Protein AF-A0A2P6AUH6-F1 (afdb_monomer_lite)

Sequence (121 aa):
MDVKRWVAYTDALAHTPEMRWLREQPDVTLSMRCDSMRAIAAAVAAGVGQGVLPCFMADAHPGLRRRPGRQPQLSRDIWLLVHRGARRQPRVKAVTDWLGECFSADAARFRGEPGADGRAT

InterPro domains:
  IPR005119 LysR, substrate-binding [PF03466] (20-101)
  IPR050176 LysR-type transcriptional regulator [PTHR30579] (14-105)

Structure (mmCIF, N/CA/C/O backbone):
data_AF-A0A2P6AUH6-F1
#
_entry.id   AF-A0A2P6AUH6-F1
#
loop_
_atom_site.group_PDB
_atom_site.id
_atom_site.type_symbol
_atom_site.label_atom_id
_atom_site.label_alt_id
_atom_site.label_comp_id
_atom_site.label_asym_id
_atom_site.label_entity_id
_atom_site.label_seq_id
_atom_site.pdbx_PDB_ins_code
_atom_site.Cartn_x
_atom_site.Cartn_y
_atom_site.Cartn_z
_atom_site.occupancy
_atom_site.B_iso_or_equiv
_atom_site.auth_seq_id
_atom_site.auth_comp_id
_atom_site.auth_asym_id
_atom_site.auth_atom_id
_atom_site.pdbx_PDB_model_num
ATOM 1 N N . M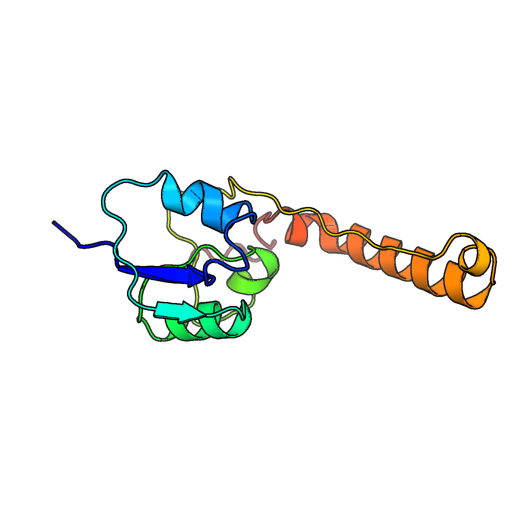ET A 1 1 ? -14.928 2.274 25.732 1.00 39.25 1 MET A N 1
ATOM 2 C CA . MET A 1 1 ? -13.654 2.281 24.984 1.00 39.25 1 MET A CA 1
ATOM 3 C C . MET A 1 1 ? -13.901 1.534 23.687 1.00 39.25 1 MET A C 1
ATOM 5 O O . MET A 1 1 ? -14.343 0.396 23.751 1.00 39.25 1 MET A O 1
ATOM 9 N N . ASP A 1 2 ? -13.750 2.192 22.541 1.00 55.34 2 ASP A N 1
ATOM 10 C CA . ASP A 1 2 ? -14.017 1.590 21.230 1.00 55.34 2 ASP A CA 1
ATOM 11 C C . ASP A 1 2 ? -12.842 0.674 20.850 1.00 55.34 2 ASP A C 1
ATOM 13 O O . ASP A 1 2 ? -11.723 1.151 20.638 1.00 55.34 2 ASP A O 1
ATOM 17 N N . VAL A 1 3 ? -13.054 -0.646 20.868 1.00 57.84 3 VAL A N 1
ATOM 18 C CA . VAL A 1 3 ? -12.021 -1.631 20.512 1.00 57.84 3 VAL A CA 1
ATOM 19 C C . VAL A 1 3 ? -11.693 -1.452 19.034 1.00 57.84 3 VAL A C 1
ATOM 21 O O . VAL A 1 3 ? -12.506 -1.761 18.162 1.00 57.84 3 VAL A O 1
ATOM 24 N N . LYS A 1 4 ? -10.483 -0.974 18.734 1.00 74.50 4 LYS A N 1
ATOM 25 C CA . LYS A 1 4 ? -10.013 -0.812 17.355 1.00 74.50 4 LYS A CA 1
ATOM 26 C C . LYS A 1 4 ? -9.684 -2.187 16.783 1.00 74.50 4 LYS A C 1
ATOM 28 O O . LYS A 1 4 ? -8.578 -2.695 16.958 1.00 74.50 4 LYS A O 1
ATOM 33 N N . ARG A 1 5 ? -10.662 -2.801 16.117 1.00 91.69 5 ARG A N 1
ATOM 34 C CA . ARG A 1 5 ? -10.451 -4.036 15.358 1.00 91.69 5 ARG A CA 1
ATOM 35 C C . ARG A 1 5 ? -9.709 -3.735 14.061 1.00 91.69 5 ARG A C 1
ATOM 37 O O . ARG A 1 5 ? -10.092 -2.824 13.324 1.00 91.69 5 ARG A O 1
ATOM 44 N N . TRP A 1 6 ? -8.675 -4.518 13.786 1.00 95.00 6 TRP A N 1
ATOM 45 C CA . TRP A 1 6 ? -7.797 -4.360 12.636 1.00 95.00 6 TRP A CA 1
ATOM 46 C C . TRP A 1 6 ? -7.863 -5.560 11.702 1.00 95.00 6 TRP A C 1
ATOM 48 O O . TRP A 1 6 ? -7.816 -6.713 12.132 1.00 95.00 6 TRP A O 1
ATOM 58 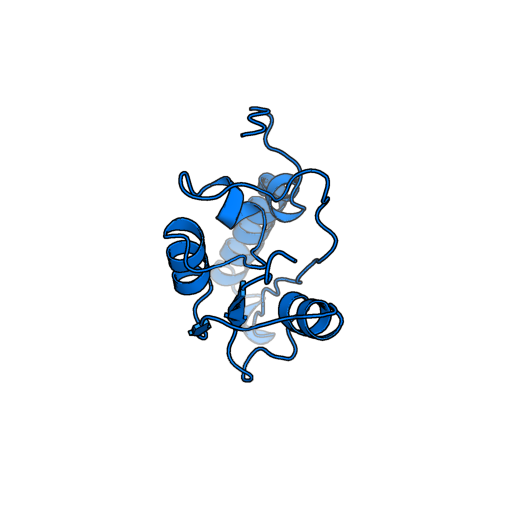N N . VAL A 1 7 ? -7.890 -5.264 10.410 1.00 96.44 7 VAL A N 1
ATOM 59 C CA . VAL A 1 7 ? -7.617 -6.214 9.339 1.00 96.44 7 VAL A CA 1
ATOM 60 C C . VAL A 1 7 ? -6.191 -5.967 8.866 1.00 96.44 7 VAL A C 1
ATOM 62 O O . VAL A 1 7 ? -5.849 -4.853 8.466 1.00 96.44 7 VAL A O 1
ATOM 65 N N . ALA A 1 8 ? -5.348 -6.991 8.938 1.00 96.25 8 ALA A N 1
ATOM 66 C CA . ALA A 1 8 ? -3.912 -6.841 8.735 1.00 96.25 8 ALA A CA 1
ATOM 67 C C . ALA A 1 8 ? -3.323 -8.001 7.936 1.00 96.25 8 ALA A C 1
ATOM 69 O O . ALA A 1 8 ? -3.990 -9.005 7.677 1.00 96.25 8 ALA A O 1
ATOM 70 N N . TYR A 1 9 ? -2.050 -7.883 7.564 1.00 96.88 9 TYR A N 1
ATOM 71 C CA . TYR A 1 9 ? -1.381 -8.990 6.909 1.00 96.88 9 TYR A CA 1
ATOM 72 C C . TYR A 1 9 ? -1.078 -10.157 7.867 1.00 96.88 9 TYR A C 1
ATOM 74 O O . TYR A 1 9 ? -1.021 -10.005 9.095 1.00 96.88 9 TYR A O 1
ATOM 82 N N . THR A 1 10 ? -0.848 -11.348 7.316 1.00 95.94 10 THR A N 1
ATOM 83 C CA . THR A 1 10 ? -0.234 -12.472 8.047 1.00 95.94 10 THR A CA 1
ATOM 84 C C . THR A 1 10 ? 1.230 -12.169 8.401 1.00 95.94 10 THR A C 1
ATOM 86 O O . THR A 1 10 ? 1.817 -11.194 7.925 1.00 95.94 10 THR A O 1
ATOM 89 N N . ASP A 1 11 ? 1.845 -12.997 9.252 1.00 93.94 11 ASP A N 1
ATOM 90 C CA . ASP A 1 11 ? 3.226 -12.776 9.713 1.00 93.94 11 ASP A CA 1
ATOM 91 C C . ASP A 1 11 ? 4.270 -12.879 8.587 1.00 93.94 11 ASP A C 1
ATOM 93 O O . ASP A 1 11 ? 5.353 -12.307 8.698 1.00 93.94 11 ASP A O 1
ATOM 97 N N . ALA A 1 12 ? 3.921 -13.490 7.449 1.00 94.69 12 ALA A N 1
ATOM 98 C CA . ALA A 1 12 ? 4.762 -13.518 6.250 1.00 94.69 12 ALA A CA 1
ATOM 99 C C . ALA A 1 12 ? 5.114 -12.106 5.732 1.00 94.69 12 ALA A C 1
ATOM 101 O O . ALA A 1 12 ? 6.175 -11.888 5.147 1.00 94.69 12 ALA A O 1
ATOM 102 N N . LEU A 1 13 ? 4.250 -11.121 5.992 1.00 93.88 13 LEU A N 1
ATOM 103 C CA . LEU A 1 13 ? 4.448 -9.720 5.617 1.00 93.88 13 LEU A CA 1
ATOM 104 C C . LEU A 1 13 ? 4.768 -8.830 6.827 1.00 93.88 13 LEU A C 1
ATOM 106 O O . LEU A 1 13 ? 4.683 -7.606 6.729 1.00 93.88 13 LEU A O 1
ATOM 110 N N . ALA A 1 14 ? 5.198 -9.401 7.960 1.00 94.31 14 ALA A N 1
ATOM 111 C CA . ALA A 1 14 ? 5.526 -8.643 9.174 1.00 94.31 14 ALA A CA 1
ATOM 112 C C . ALA A 1 14 ? 6.650 -7.603 8.983 1.00 94.31 14 ALA A C 1
ATOM 114 O O . ALA A 1 14 ? 6.765 -6.661 9.773 1.00 94.31 14 ALA A O 1
ATOM 115 N N . HIS A 1 15 ? 7.475 -7.768 7.944 1.00 92.69 15 HIS A N 1
ATOM 116 C CA . HIS A 1 15 ? 8.561 -6.857 7.573 1.00 92.69 15 HIS A CA 1
ATOM 117 C C . HIS A 1 15 ? 8.073 -5.561 6.904 1.00 92.69 15 HIS A C 1
ATOM 119 O O . HIS A 1 15 ? 8.803 -4.568 6.871 1.00 92.69 15 HIS A O 1
ATOM 125 N N . THR A 1 16 ? 6.850 -5.554 6.370 1.00 93.88 16 THR A N 1
ATOM 126 C CA . THR A 1 16 ? 6.299 -4.392 5.667 1.00 93.88 16 THR A CA 1
ATOM 127 C C . THR A 1 16 ? 6.139 -3.186 6.609 1.00 93.88 16 THR A C 1
ATOM 129 O O . THR A 1 16 ? 5.907 -3.371 7.810 1.00 93.88 16 THR A O 1
ATOM 132 N N . PRO A 1 17 ? 6.289 -1.943 6.108 1.00 94.12 17 PRO A N 1
ATOM 133 C CA . PRO A 1 17 ? 6.115 -0.728 6.910 1.00 94.12 17 PRO A CA 1
ATOM 134 C C . PRO A 1 17 ? 4.783 -0.691 7.669 1.00 94.12 17 PRO A C 1
ATOM 136 O O . PRO A 1 17 ? 4.763 -0.402 8.862 1.00 94.12 17 PRO A O 1
ATOM 139 N N . GLU A 1 18 ? 3.690 -1.067 7.008 1.00 93.00 18 GLU A N 1
ATOM 140 C CA . GLU A 1 18 ? 2.344 -1.122 7.573 1.00 93.00 18 GLU A CA 1
ATOM 141 C C . GLU A 1 18 ? 2.217 -2.097 8.749 1.00 93.00 18 GLU A C 1
ATOM 143 O O . GLU A 1 18 ? 1.601 -1.761 9.762 1.00 93.00 18 GLU A O 1
ATOM 148 N N . MET A 1 19 ? 2.852 -3.269 8.669 1.00 94.31 19 MET A N 1
ATOM 149 C CA . MET A 1 19 ? 2.824 -4.256 9.750 1.00 94.31 19 MET A CA 1
ATOM 150 C C . MET A 1 19 ? 3.772 -3.913 10.900 1.00 94.31 19 MET A C 1
ATOM 152 O O . MET A 1 19 ? 3.485 -4.256 12.047 1.00 94.31 19 MET A O 1
ATOM 156 N N . ARG A 1 20 ? 4.901 -3.247 10.629 1.00 94.94 20 ARG A N 1
ATOM 157 C CA . ARG A 1 20 ? 5.779 -2.716 11.685 1.00 94.94 20 ARG A CA 1
ATOM 158 C C . ARG A 1 20 ? 5.076 -1.615 12.467 1.00 94.94 20 ARG A C 1
ATOM 160 O O . ARG A 1 20 ? 4.956 -1.725 13.680 1.00 94.94 20 ARG A O 1
ATOM 167 N N . TRP A 1 21 ? 4.513 -0.642 11.757 1.00 93.06 21 TRP A N 1
ATOM 168 C CA . TRP A 1 21 ? 3.765 0.454 12.360 1.00 93.06 21 TRP A CA 1
ATOM 169 C C . TRP A 1 21 ? 2.564 -0.037 13.181 1.00 93.06 21 TRP A C 1
ATOM 171 O O . TRP A 1 21 ? 2.328 0.457 14.284 1.00 93.06 21 TRP A O 1
ATOM 181 N N . LEU A 1 22 ? 1.818 -1.029 12.675 1.00 92.62 22 LEU A N 1
ATOM 182 C CA . LEU A 1 22 ? 0.663 -1.579 13.386 1.00 92.62 22 LEU A CA 1
ATOM 183 C C . LEU A 1 22 ? 1.064 -2.231 14.717 1.00 92.62 22 LEU A C 1
ATOM 185 O O . LEU A 1 22 ? 0.353 -2.065 15.701 1.00 92.62 22 LEU A O 1
ATOM 189 N N . ARG A 1 23 ? 2.209 -2.926 14.774 1.00 91.81 23 ARG A N 1
ATOM 190 C CA . ARG A 1 23 ? 2.720 -3.550 16.010 1.00 91.81 23 ARG A CA 1
ATOM 191 C C . ARG A 1 23 ? 3.085 -2.545 17.101 1.00 91.81 23 ARG A C 1
ATOM 193 O O . ARG A 1 23 ? 3.082 -2.906 18.270 1.00 91.81 23 ARG A O 1
ATOM 200 N N . GLU A 1 24 ? 3.394 -1.312 16.722 1.00 92.38 24 GLU A N 1
ATOM 201 C CA . GLU A 1 24 ? 3.726 -0.230 17.654 1.00 92.38 24 GLU A CA 1
ATOM 202 C C . GLU A 1 24 ? 2.476 0.480 18.200 1.00 92.38 24 GLU A C 1
ATOM 204 O O . GLU A 1 24 ? 2.586 1.330 19.083 1.00 92.38 24 GLU A O 1
ATOM 209 N N . GLN A 1 25 ? 1.280 0.168 17.685 1.00 89.38 25 GLN A N 1
ATOM 210 C CA . GLN A 1 25 ? 0.050 0.793 18.164 1.00 89.38 25 GLN A CA 1
ATOM 211 C C . GLN A 1 25 ? -0.444 0.121 19.456 1.00 89.38 25 GLN A C 1
ATOM 213 O O . GLN A 1 25 ? -0.484 -1.109 19.533 1.00 89.38 25 GLN A O 1
ATOM 218 N N . PRO A 1 26 ? -0.892 0.901 20.455 1.00 89.38 26 PRO A N 1
ATOM 219 C CA . PRO A 1 26 ? -1.535 0.341 21.637 1.00 89.38 26 PRO A CA 1
ATOM 220 C C . PRO A 1 26 ? -2.903 -0.263 21.282 1.00 89.38 26 PRO A C 1
ATOM 222 O O . PRO A 1 26 ? -3.587 0.206 20.365 1.00 89.38 26 PRO A O 1
ATOM 225 N N . ASP A 1 27 ? -3.309 -1.280 22.044 1.00 87.19 27 ASP A N 1
ATOM 226 C CA . ASP A 1 27 ? -4.655 -1.872 22.024 1.00 87.19 27 ASP A CA 1
ATOM 227 C C . ASP A 1 27 ? -5.118 -2.402 20.650 1.00 87.19 27 ASP A C 1
ATOM 229 O O . ASP A 1 27 ? -6.281 -2.265 20.256 1.00 87.19 27 ASP A O 1
ATOM 233 N N . VAL A 1 28 ? -4.208 -3.023 19.891 1.00 89.19 28 VAL A N 1
ATOM 234 C CA . VAL A 1 28 ? -4.521 -3.653 18.598 1.00 89.19 28 VAL A CA 1
ATOM 235 C C . VAL A 1 28 ? -5.178 -5.013 18.808 1.00 89.19 28 VAL A C 1
ATOM 237 O O . VAL A 1 28 ? -4.558 -5.949 19.304 1.00 89.19 28 VAL A O 1
ATOM 240 N N . THR A 1 29 ? -6.421 -5.154 18.347 1.00 92.69 29 THR A N 1
ATOM 241 C CA . THR A 1 29 ? -7.086 -6.458 18.212 1.00 92.69 29 THR A CA 1
ATOM 242 C C . THR A 1 29 ? -7.235 -6.795 16.736 1.00 92.69 29 THR A C 1
ATOM 244 O O . THR A 1 29 ? -7.865 -6.040 15.997 1.00 92.69 29 THR A O 1
ATOM 247 N N . LEU A 1 30 ? -6.683 -7.921 16.286 1.00 93.06 30 LEU A N 1
ATOM 248 C CA . LEU A 1 30 ? -6.835 -8.364 14.898 1.00 93.06 30 LEU A CA 1
ATOM 249 C C . LEU A 1 30 ? -8.172 -9.102 14.729 1.00 93.06 30 LEU A C 1
ATOM 251 O O . LEU A 1 30 ? -8.403 -10.104 15.400 1.00 93.06 30 LEU A O 1
ATOM 255 N N . SER A 1 31 ? -9.045 -8.625 13.839 1.00 93.31 31 SER A N 1
ATOM 256 C CA . SER A 1 31 ? -10.287 -9.320 13.461 1.00 93.31 31 SER A CA 1
ATOM 257 C C . SER A 1 31 ? -10.097 -10.264 12.276 1.00 93.31 31 SER A C 1
ATOM 259 O O . SER A 1 31 ? -10.847 -11.225 12.133 1.00 93.31 31 SER A O 1
ATOM 261 N N . MET A 1 32 ? -9.092 -10.012 11.435 1.00 94.06 32 MET A N 1
ATOM 262 C CA . MET A 1 32 ? -8.749 -10.871 10.307 1.00 94.06 32 MET A CA 1
ATOM 263 C C . MET A 1 32 ? -7.280 -10.696 9.913 1.00 94.06 32 MET A C 1
ATOM 265 O O . MET A 1 32 ? -6.720 -9.600 10.016 1.00 94.06 32 MET A O 1
ATOM 269 N N . ARG A 1 33 ? -6.672 -11.780 9.414 1.00 94.75 33 ARG A N 1
ATOM 270 C CA . ARG A 1 33 ? -5.349 -11.767 8.784 1.00 94.75 33 ARG A CA 1
ATOM 271 C C . ARG A 1 33 ? -5.394 -12.448 7.419 1.00 94.75 33 ARG A C 1
ATOM 273 O O . ARG A 1 33 ? -5.954 -13.533 7.309 1.00 94.75 33 ARG A O 1
ATOM 280 N N . CYS A 1 34 ? -4.789 -11.846 6.401 1.00 94.12 34 CYS A N 1
ATOM 281 C CA . CYS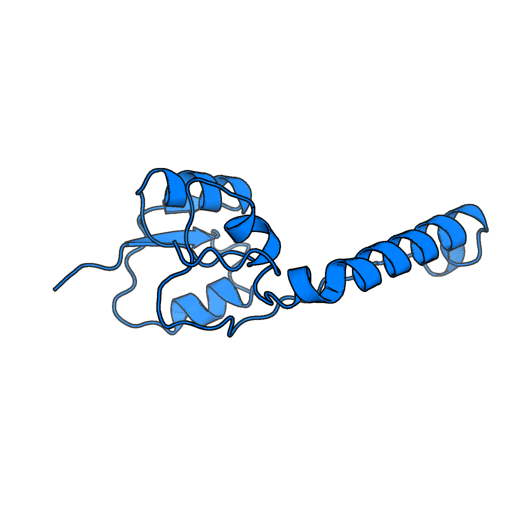 A 1 34 ? -4.580 -12.475 5.090 1.00 94.12 34 CYS A CA 1
ATOM 282 C C . CYS A 1 34 ? -3.324 -11.908 4.414 1.00 94.12 34 CYS A C 1
ATOM 284 O O . CYS A 1 34 ? -2.732 -10.965 4.910 1.00 94.12 34 CYS A O 1
ATOM 286 N N . ASP A 1 35 ? -2.854 -12.479 3.318 1.00 94.00 35 ASP A N 1
ATOM 287 C CA . ASP A 1 35 ? -1.663 -12.014 2.584 1.00 94.00 35 ASP A CA 1
ATOM 288 C C . ASP A 1 35 ? -2.010 -11.157 1.352 1.00 94.00 35 ASP A C 1
ATOM 290 O O . ASP A 1 35 ? -1.129 -10.667 0.646 1.00 94.00 35 ASP A O 1
ATOM 294 N N . SER A 1 36 ? -3.302 -10.925 1.112 1.00 94.50 36 SER A N 1
ATOM 295 C CA . SER A 1 36 ? -3.804 -10.193 -0.046 1.00 94.50 36 SER A CA 1
ATOM 296 C C . SER A 1 36 ? -4.265 -8.793 0.332 1.00 94.50 36 SER A C 1
ATOM 298 O O . SER A 1 36 ? -5.284 -8.603 0.996 1.00 94.50 36 SER A O 1
ATOM 300 N N . MET A 1 37 ? -3.568 -7.789 -0.201 1.00 93.81 37 MET A N 1
ATOM 301 C CA . MET A 1 37 ? -3.933 -6.378 -0.055 1.00 93.81 37 MET A CA 1
ATOM 302 C C . MET A 1 37 ? -5.383 -6.099 -0.481 1.00 93.81 37 MET A C 1
ATOM 304 O O . MET A 1 37 ? -6.097 -5.338 0.168 1.00 93.81 37 MET A O 1
ATOM 308 N N . ARG A 1 38 ? -5.840 -6.751 -1.561 1.00 94.56 38 ARG A N 1
ATOM 309 C CA . ARG A 1 38 ? -7.211 -6.609 -2.073 1.00 94.56 38 ARG A CA 1
ATOM 310 C C . ARG A 1 38 ? -8.241 -7.219 -1.125 1.00 94.56 38 ARG A C 1
ATOM 312 O O . ARG A 1 38 ? -9.316 -6.650 -0.969 1.00 94.56 38 ARG A O 1
ATOM 319 N N . ALA A 1 39 ? -7.922 -8.347 -0.490 1.00 95.88 39 ALA A N 1
ATOM 320 C CA . ALA A 1 39 ? -8.807 -8.969 0.492 1.00 95.88 39 ALA A CA 1
ATOM 321 C C . ALA A 1 39 ? -8.913 -8.123 1.770 1.00 95.88 39 ALA A C 1
ATOM 323 O O . ALA A 1 39 ? -10.013 -7.963 2.296 1.00 95.88 39 ALA A O 1
ATOM 324 N N . ILE A 1 40 ? -7.807 -7.513 2.221 1.00 96.56 40 ILE A N 1
ATOM 325 C CA . ILE A 1 40 ? -7.835 -6.525 3.311 1.00 96.56 40 ILE A CA 1
ATOM 326 C C . ILE A 1 40 ? -8.752 -5.358 2.936 1.00 96.56 40 ILE A C 1
ATOM 328 O O . ILE A 1 40 ? -9.660 -5.033 3.696 1.00 96.56 40 ILE A O 1
ATOM 332 N N . ALA A 1 41 ? -8.562 -4.762 1.754 1.00 96.81 41 ALA A N 1
ATOM 333 C CA . ALA A 1 41 ? -9.386 -3.650 1.280 1.00 96.81 41 ALA A CA 1
ATOM 334 C C . ALA A 1 41 ? -10.885 -3.999 1.246 1.00 96.81 41 ALA A C 1
ATOM 336 O O . ALA A 1 41 ? -11.704 -3.238 1.758 1.00 96.81 41 ALA A O 1
ATOM 337 N N . ALA A 1 42 ? -11.238 -5.175 0.722 1.00 95.94 42 ALA A N 1
ATOM 338 C CA . ALA A 1 42 ? -12.620 -5.645 0.682 1.00 95.94 42 ALA A CA 1
ATOM 339 C C . ALA A 1 42 ? -13.219 -5.837 2.087 1.00 95.94 42 ALA A C 1
ATOM 341 O O . ALA A 1 42 ? -14.347 -5.424 2.337 1.00 95.94 42 ALA A O 1
ATOM 342 N N . ALA A 1 43 ? -12.466 -6.414 3.025 1.00 96.31 43 ALA A N 1
ATOM 343 C CA . ALA A 1 43 ? -12.938 -6.623 4.392 1.00 96.31 43 ALA A CA 1
ATOM 344 C C . ALA A 1 43 ? -13.111 -5.311 5.170 1.00 96.31 43 ALA A C 1
ATOM 346 O O . ALA A 1 43 ? -14.073 -5.168 5.925 1.00 96.31 43 ALA A O 1
ATOM 347 N N . VAL A 1 44 ? -12.221 -4.334 4.963 1.00 96.44 44 VAL A N 1
ATOM 348 C CA . VAL A 1 44 ? -12.381 -2.987 5.532 1.00 96.44 44 VAL A CA 1
ATOM 349 C C . VAL A 1 44 ? -13.635 -2.323 4.962 1.00 96.44 44 VAL A C 1
ATOM 351 O O . VAL A 1 44 ? -14.438 -1.794 5.726 1.00 96.44 44 VAL A O 1
ATOM 354 N N . ALA A 1 45 ? -13.860 -2.417 3.647 1.00 96.12 45 ALA A N 1
ATOM 355 C CA . ALA A 1 45 ? -15.060 -1.877 3.006 1.00 96.12 45 ALA A CA 1
ATOM 356 C C . ALA A 1 45 ? -16.35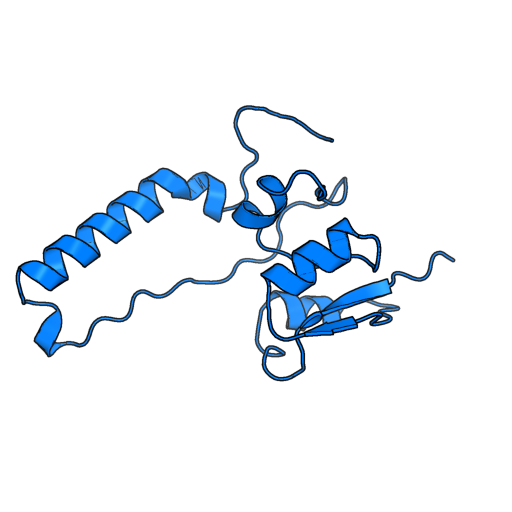0 -2.562 3.496 1.00 96.12 45 ALA A C 1
ATOM 358 O O . ALA A 1 45 ? -17.394 -1.924 3.583 1.00 96.12 45 ALA A O 1
ATOM 359 N N . ALA A 1 46 ? -16.270 -3.844 3.862 1.00 95.44 46 ALA A N 1
ATOM 360 C CA . ALA A 1 46 ? -17.363 -4.607 4.461 1.00 95.44 46 ALA A CA 1
ATOM 361 C C . ALA A 1 46 ? -17.549 -4.357 5.974 1.00 95.44 46 ALA A C 1
ATOM 363 O O . ALA A 1 46 ? -18.431 -4.954 6.586 1.00 95.44 46 ALA A O 1
ATOM 364 N N . GLY A 1 47 ? -16.730 -3.503 6.600 1.00 94.12 47 GLY A N 1
ATOM 365 C CA . GLY A 1 47 ? -16.866 -3.137 8.014 1.00 94.12 47 GLY A CA 1
ATOM 366 C C . GLY A 1 47 ? -16.261 -4.129 9.016 1.00 94.12 47 GLY A C 1
ATOM 367 O O . GLY A 1 47 ? -16.539 -4.032 10.209 1.00 94.12 47 GLY A O 1
ATOM 368 N N . VAL A 1 48 ? -15.408 -5.062 8.578 1.00 95.25 48 VAL A N 1
ATOM 369 C CA . VAL A 1 48 ? -14.749 -6.054 9.461 1.00 95.25 48 VAL A CA 1
ATOM 370 C C . VAL A 1 48 ? -13.762 -5.398 10.445 1.00 95.25 48 VAL A C 1
ATOM 372 O O . VAL A 1 48 ? -13.471 -5.937 11.519 1.00 95.25 48 VAL A O 1
ATOM 375 N N . GLY A 1 49 ? -13.229 -4.227 10.095 1.00 93.62 49 GLY A N 1
ATOM 376 C CA . GLY A 1 49 ? -12.294 -3.460 10.913 1.00 93.62 49 GLY A CA 1
ATOM 377 C C . GLY A 1 49 ? -11.609 -2.351 10.116 1.00 93.62 49 GLY A C 1
ATOM 378 O O . GLY A 1 49 ? -11.960 -2.088 8.969 1.00 93.62 49 GLY A O 1
ATOM 379 N N . GLN A 1 50 ? -10.612 -1.708 10.724 1.00 93.62 50 GLN A N 1
ATOM 380 C CA . GLN A 1 50 ? -9.736 -0.736 10.061 1.00 93.62 50 GLN A CA 1
ATOM 381 C C . GLN A 1 50 ? -8.530 -1.446 9.434 1.00 93.62 50 GLN A C 1
ATOM 383 O O . GLN A 1 50 ? -8.105 -2.492 9.918 1.00 93.62 50 GLN A O 1
ATOM 388 N N . GLY A 1 51 ? -7.949 -0.871 8.383 1.00 93.62 51 GLY A N 1
ATOM 389 C CA . GLY A 1 51 ? -6.755 -1.415 7.737 1.00 93.62 51 GLY A CA 1
ATOM 390 C C . GLY A 1 51 ? -5.764 -0.322 7.365 1.00 93.62 51 GLY A C 1
ATOM 391 O O . GLY A 1 51 ? -6.138 0.830 7.145 1.00 93.62 51 GLY A O 1
ATOM 392 N N . VAL A 1 52 ? -4.489 -0.697 7.291 1.00 93.75 52 VAL A N 1
ATOM 393 C CA . VAL A 1 52 ? -3.438 0.143 6.711 1.00 93.75 52 VAL A CA 1
ATOM 394 C C . VAL A 1 52 ? -3.296 -0.253 5.245 1.00 93.75 52 VAL A C 1
ATOM 396 O O . VAL A 1 52 ? -2.929 -1.387 4.944 1.00 93.75 52 VAL A O 1
ATOM 399 N N . LEU A 1 53 ? -3.631 0.661 4.335 1.00 93.75 53 LEU A N 1
ATOM 400 C CA . LEU A 1 53 ? -3.692 0.410 2.893 1.00 93.75 53 LEU A CA 1
ATOM 401 C C . LEU A 1 53 ? -2.942 1.507 2.126 1.00 93.75 53 LEU A C 1
ATOM 403 O O . LEU A 1 53 ? -2.943 2.660 2.569 1.00 93.75 53 LEU A O 1
ATOM 407 N N . PRO A 1 54 ? -2.345 1.201 0.958 1.00 93.06 54 PRO A N 1
ATOM 408 C CA . PRO A 1 54 ? -1.789 2.232 0.093 1.00 93.06 54 PRO A CA 1
ATOM 409 C C . PRO A 1 54 ? -2.865 3.210 -0.375 1.00 93.06 54 PRO A C 1
ATOM 411 O O . PRO A 1 54 ? -3.926 2.802 -0.853 1.00 93.06 54 PRO A O 1
ATOM 414 N N . CYS A 1 55 ? -2.558 4.503 -0.285 1.00 92.19 55 CYS A N 1
ATOM 415 C CA . CYS A 1 55 ? -3.485 5.586 -0.613 1.00 92.19 55 CYS A CA 1
ATOM 416 C C . CYS A 1 55 ? -4.045 5.455 -2.034 1.00 92.19 55 CYS A C 1
ATOM 418 O O . CYS A 1 55 ? -5.256 5.396 -2.209 1.00 92.19 55 CYS A O 1
ATOM 420 N N . PHE A 1 56 ? -3.173 5.264 -3.031 1.00 90.12 56 PHE A N 1
ATOM 421 C CA . PHE A 1 56 ? -3.571 5.148 -4.438 1.00 90.12 56 PHE A CA 1
ATOM 422 C C . PHE A 1 56 ? -4.621 4.058 -4.708 1.00 90.12 56 PHE A C 1
ATOM 424 O O . PHE A 1 56 ? -5.372 4.165 -5.680 1.00 90.12 56 PHE A O 1
ATOM 431 N N . MET A 1 57 ? -4.636 2.994 -3.899 1.00 91.56 57 MET A N 1
ATOM 432 C CA . MET A 1 57 ? -5.597 1.899 -4.003 1.00 91.56 57 MET A CA 1
ATOM 433 C C . MET A 1 57 ? -6.868 2.214 -3.220 1.00 91.56 57 MET A C 1
ATOM 435 O O . MET A 1 57 ? -7.962 2.030 -3.748 1.00 91.56 57 MET A O 1
ATOM 439 N N . ALA A 1 58 ? -6.724 2.654 -1.969 1.00 93.00 58 ALA A N 1
ATOM 440 C CA . ALA A 1 58 ? -7.854 2.904 -1.085 1.00 93.00 58 ALA A CA 1
ATOM 441 C C . ALA A 1 58 ? -8.722 4.071 -1.576 1.00 93.00 58 ALA A C 1
ATOM 443 O O . ALA A 1 58 ? -9.941 3.953 -1.559 1.00 93.00 58 ALA A O 1
ATOM 444 N N . ASP A 1 59 ? -8.112 5.142 -2.090 1.00 91.62 59 ASP A N 1
ATOM 445 C CA . ASP A 1 59 ? -8.835 6.313 -2.606 1.00 91.62 59 ASP A CA 1
ATOM 446 C C . ASP A 1 59 ? -9.669 5.989 -3.852 1.00 91.62 59 ASP A C 1
ATOM 448 O O . ASP A 1 59 ? -10.684 6.626 -4.112 1.00 91.62 59 ASP A O 1
ATOM 452 N N . ALA A 1 60 ? -9.253 4.984 -4.629 1.00 90.25 60 ALA A N 1
ATOM 453 C CA . ALA A 1 60 ? -9.987 4.525 -5.805 1.00 90.25 60 ALA A CA 1
ATOM 454 C C . ALA A 1 60 ? -11.134 3.558 -5.455 1.00 90.25 60 ALA A C 1
ATOM 456 O O . ALA A 1 60 ? -11.888 3.155 -6.342 1.00 90.25 60 ALA A O 1
ATOM 457 N N . HIS A 1 61 ? -11.259 3.142 -4.191 1.00 93.12 61 HIS A N 1
ATOM 458 C CA . HIS A 1 61 ? -12.249 2.163 -3.764 1.00 93.12 61 HIS A CA 1
ATOM 459 C C . HIS A 1 61 ? -13.463 2.865 -3.126 1.00 93.12 61 HIS A C 1
ATOM 461 O O . HIS A 1 61 ? -13.351 3.378 -2.016 1.00 93.12 61 HIS A O 1
ATOM 467 N N . PRO A 1 62 ? -14.662 2.823 -3.738 1.00 91.06 62 PRO A N 1
ATOM 468 C CA . PRO A 1 62 ? -15.811 3.629 -3.300 1.00 91.06 62 PRO A CA 1
ATOM 469 C C . PRO A 1 62 ? -16.338 3.268 -1.902 1.00 91.06 62 PRO A C 1
ATOM 471 O O . PRO A 1 62 ? -16.969 4.086 -1.244 1.00 91.06 62 PRO A O 1
ATOM 474 N N . GLY A 1 63 ? -16.087 2.039 -1.441 1.00 93.31 63 GLY A N 1
ATOM 475 C CA . GLY A 1 63 ? -16.443 1.588 -0.091 1.00 93.31 63 GLY A CA 1
ATOM 476 C C . GLY A 1 63 ? -15.418 1.930 0.996 1.00 93.31 63 GLY A C 1
ATOM 477 O O . GLY A 1 63 ? -15.582 1.491 2.129 1.00 93.31 63 GLY A O 1
ATOM 478 N N . LEU A 1 64 ? -14.337 2.642 0.666 1.00 94.00 64 LEU A N 1
ATOM 479 C CA . LEU A 1 64 ? -13.285 3.004 1.613 1.00 94.00 64 LEU A CA 1
ATOM 480 C C . LEU A 1 64 ? -13.191 4.516 1.757 1.00 94.00 64 LEU A C 1
ATOM 482 O O . LEU A 1 64 ? -13.422 5.269 0.818 1.00 94.00 64 LEU A O 1
ATOM 486 N N . ARG A 1 65 ? -12.803 4.945 2.955 1.00 91.62 65 ARG A N 1
ATOM 487 C CA . ARG A 1 65 ? -12.450 6.332 3.235 1.00 91.62 65 ARG A CA 1
ATOM 488 C C . ARG A 1 65 ? -11.181 6.402 4.057 1.00 91.62 65 ARG A C 1
ATOM 490 O O . ARG A 1 65 ? -10.920 5.523 4.886 1.00 91.62 65 ARG A O 1
ATOM 497 N N . ARG A 1 66 ? -10.411 7.472 3.872 1.00 90.62 66 ARG A N 1
ATOM 498 C CA . ARG A 1 66 ? -9.269 7.754 4.744 1.00 90.62 66 ARG A CA 1
ATOM 499 C C . ARG A 1 66 ? -9.769 8.059 6.152 1.00 90.62 66 ARG A C 1
ATOM 501 O O . ARG A 1 66 ? -10.810 8.684 6.344 1.00 90.62 66 ARG A O 1
ATOM 508 N N . ARG A 1 67 ? -9.000 7.651 7.160 1.00 86.75 67 ARG A N 1
ATOM 509 C CA . ARG A 1 67 ? -9.293 8.033 8.542 1.00 86.75 67 ARG A CA 1
ATOM 510 C C . ARG A 1 67 ? -9.070 9.549 8.706 1.00 86.75 67 ARG A C 1
ATOM 512 O O . ARG A 1 67 ? -7.957 10.003 8.427 1.00 86.75 67 ARG A O 1
ATOM 519 N N . PRO A 1 68 ? -10.067 10.325 9.174 1.00 81.56 68 PRO A N 1
ATOM 520 C CA . PRO A 1 68 ? -9.934 11.774 9.317 1.00 81.56 68 PRO A CA 1
ATOM 521 C C . PRO A 1 68 ? -8.756 12.176 10.207 1.00 81.56 68 PRO A C 1
ATOM 523 O O . PRO A 1 68 ? -8.442 11.495 11.186 1.00 81.56 68 PRO A O 1
ATOM 526 N N . GLY A 1 69 ? -8.107 13.291 9.863 1.00 77.50 69 GLY A N 1
ATOM 527 C CA . GLY A 1 69 ? -7.001 13.858 10.641 1.00 77.50 69 GLY A CA 1
ATOM 528 C C . GLY A 1 69 ? -5.687 13.076 10.569 1.00 77.50 69 GLY A C 1
ATOM 529 O O . GLY A 1 69 ? -4.749 13.409 11.290 1.00 77.50 69 GLY A O 1
ATOM 530 N N . ARG A 1 70 ? -5.586 12.046 9.718 1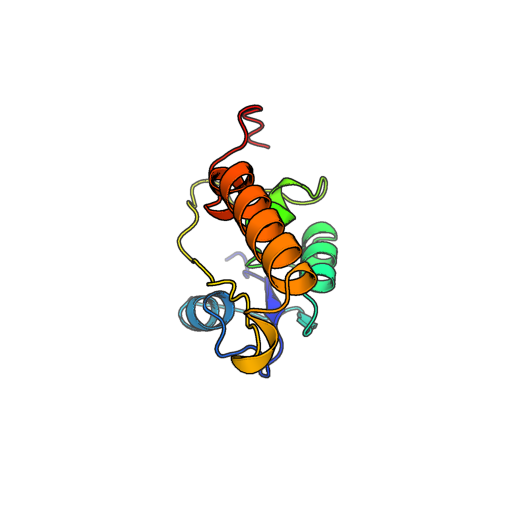.00 75.75 70 ARG A N 1
ATOM 531 C CA . ARG A 1 70 ? -4.361 11.260 9.559 1.00 75.75 70 ARG A CA 1
ATOM 532 C C . ARG A 1 70 ? -3.792 11.414 8.155 1.00 75.75 70 ARG A C 1
ATOM 534 O O . ARG A 1 70 ? -4.383 10.951 7.184 1.00 75.75 70 ARG A O 1
ATOM 541 N N . GLN A 1 71 ? -2.636 12.065 8.061 1.00 76.12 71 GLN A N 1
ATOM 542 C CA . GLN A 1 71 ? -1.881 12.125 6.813 1.00 76.12 71 GLN A CA 1
ATOM 543 C C . GLN A 1 71 ? -1.152 10.797 6.550 1.00 76.12 71 GLN A C 1
ATOM 545 O O . GLN A 1 71 ? -0.890 10.053 7.504 1.00 76.12 71 GLN A O 1
ATOM 550 N N . PRO A 1 72 ? -0.825 10.478 5.284 1.00 79.50 72 PRO A N 1
ATOM 551 C CA . PRO A 1 72 ? 0.037 9.346 4.964 1.00 79.50 72 PRO A CA 1
ATOM 552 C C . PRO A 1 72 ? 1.382 9.486 5.689 1.00 79.50 72 PRO A C 1
ATOM 554 O O . PRO A 1 72 ? 2.103 10.457 5.495 1.00 79.50 72 PRO A O 1
ATOM 557 N N . GLN A 1 73 ? 1.696 8.528 6.562 1.00 83.00 73 GLN A N 1
ATOM 558 C CA . GLN A 1 73 ? 2.931 8.509 7.368 1.00 83.00 73 GLN A CA 1
ATOM 559 C C . GLN A 1 73 ? 3.874 7.370 6.973 1.00 83.00 73 GLN A C 1
ATOM 561 O O . GLN A 1 73 ? 4.992 7.289 7.470 1.00 83.00 73 GLN A O 1
ATOM 566 N N . LEU A 1 74 ? 3.406 6.467 6.113 1.00 91.31 74 LEU A N 1
ATOM 567 C CA . LEU A 1 74 ? 4.117 5.261 5.724 1.00 91.31 74 LEU A CA 1
ATOM 568 C C . LEU A 1 74 ? 4.317 5.282 4.216 1.00 91.31 74 LEU A C 1
ATOM 570 O O . LEU A 1 74 ? 3.370 5.517 3.465 1.00 91.31 74 LEU A O 1
ATOM 574 N N . SER A 1 75 ? 5.539 4.996 3.791 1.00 90.38 75 SER A N 1
ATOM 575 C CA . SER A 1 75 ? 5.885 4.749 2.399 1.00 90.38 75 SER A CA 1
ATOM 576 C C . SER A 1 75 ? 6.384 3.319 2.244 1.00 90.38 75 SER A C 1
ATOM 578 O O . SER A 1 75 ? 6.946 2.726 3.168 1.00 90.38 75 SER A O 1
ATOM 580 N N . ARG A 1 76 ? 6.161 2.757 1.058 1.00 88.88 76 ARG A N 1
ATOM 581 C CA . ARG A 1 76 ? 6.708 1.467 0.652 1.00 88.88 76 ARG A CA 1
ATOM 582 C C . ARG A 1 76 ? 7.343 1.632 -0.716 1.00 88.88 76 ARG A C 1
ATOM 584 O O . ARG A 1 76 ? 6.675 2.072 -1.648 1.00 88.88 76 ARG A O 1
ATOM 591 N N . ASP A 1 77 ? 8.604 1.242 -0.824 1.00 88.12 77 ASP A N 1
ATOM 592 C CA . ASP A 1 77 ? 9.326 1.318 -2.087 1.00 88.12 77 ASP A CA 1
ATOM 593 C C . ASP A 1 77 ? 8.852 0.227 -3.051 1.00 88.12 77 ASP A C 1
ATOM 595 O O . ASP A 1 77 ? 8.665 -0.936 -2.671 1.00 88.12 77 ASP A O 1
ATOM 599 N N . ILE A 1 78 ? 8.681 0.610 -4.316 1.00 86.56 78 ILE A N 1
ATOM 600 C CA . ILE A 1 78 ? 8.418 -0.302 -5.427 1.00 86.56 78 ILE A CA 1
ATOM 601 C C . ILE A 1 78 ? 9.693 -0.379 -6.260 1.00 86.56 78 ILE A C 1
ATOM 603 O O . ILE A 1 78 ? 10.214 0.637 -6.713 1.00 86.56 78 ILE A O 1
ATOM 607 N N . TRP A 1 79 ? 10.185 -1.597 -6.472 1.00 91.19 79 TRP A N 1
ATOM 608 C CA . TRP A 1 79 ? 11.431 -1.844 -7.190 1.00 91.19 79 TRP A CA 1
ATOM 609 C C . TRP A 1 79 ? 11.152 -2.508 -8.534 1.00 91.19 79 TRP A C 1
ATOM 611 O O . TRP A 1 79 ? 10.517 -3.561 -8.594 1.00 91.19 79 TRP A O 1
ATOM 621 N N . LEU A 1 80 ? 11.680 -1.924 -9.609 1.00 93.56 80 LEU A N 1
ATOM 622 C CA . LEU A 1 80 ? 11.718 -2.558 -10.922 1.00 93.56 80 LEU A CA 1
ATOM 623 C C . LEU A 1 80 ? 13.066 -3.263 -11.101 1.00 93.56 80 LEU A C 1
ATOM 625 O O . LEU A 1 80 ? 14.094 -2.624 -11.332 1.00 93.56 80 LEU A O 1
ATOM 629 N N . LEU A 1 81 ? 13.064 -4.591 -10.978 1.00 95.62 81 LEU A N 1
ATOM 630 C CA . LEU A 1 81 ? 14.269 -5.403 -11.123 1.00 95.62 81 LEU A CA 1
ATOM 631 C C . LEU A 1 81 ? 14.415 -5.906 -12.562 1.00 95.62 81 LEU A C 1
ATOM 633 O O . LEU A 1 81 ? 13.551 -6.605 -13.083 1.00 95.62 81 LEU A O 1
ATOM 637 N N . VAL A 1 82 ? 15.553 -5.596 -13.184 1.00 95.19 82 VAL A N 1
ATOM 638 C CA . VAL A 1 82 ? 15.905 -6.071 -14.527 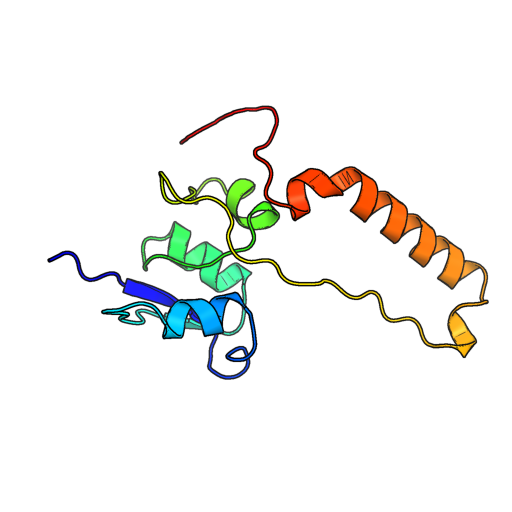1.00 95.19 82 VAL A CA 1
ATOM 639 C C . VAL A 1 82 ? 17.254 -6.770 -14.467 1.00 95.19 82 VAL A C 1
ATOM 641 O O . VAL A 1 82 ? 18.241 -6.197 -14.003 1.00 95.19 82 VAL A O 1
ATOM 644 N N . HIS A 1 83 ? 17.319 -8.003 -14.974 1.00 95.00 83 HIS A N 1
ATOM 645 C CA . HIS A 1 83 ? 18.577 -8.740 -15.042 1.00 95.00 83 HIS A CA 1
ATOM 646 C C . HIS A 1 83 ? 19.626 -7.962 -15.856 1.00 95.00 83 HIS A C 1
ATOM 648 O O . HIS A 1 83 ? 19.335 -7.456 -16.944 1.00 95.00 83 HIS A O 1
ATOM 654 N N . ARG A 1 84 ? 20.873 -7.904 -15.367 1.00 93.44 84 ARG A N 1
ATOM 655 C CA . ARG A 1 84 ? 21.961 -7.099 -15.959 1.00 93.44 84 ARG A CA 1
ATOM 656 C C . ARG A 1 84 ? 22.147 -7.350 -17.459 1.00 93.44 84 ARG A C 1
ATOM 658 O O . ARG A 1 84 ? 22.315 -6.397 -18.216 1.00 93.44 84 ARG A O 1
ATOM 665 N N . GLY A 1 85 ? 22.085 -8.611 -17.890 1.00 92.94 85 GLY A N 1
ATOM 666 C CA . GLY A 1 85 ? 22.218 -8.983 -19.306 1.00 92.94 85 GLY A CA 1
ATOM 667 C C . GLY A 1 85 ? 21.012 -8.595 -20.171 1.00 92.94 85 GLY A C 1
ATOM 668 O O . GLY A 1 85 ? 21.156 -8.361 -21.367 1.00 92.94 85 GLY A O 1
ATOM 669 N N . ALA A 1 86 ? 19.825 -8.479 -19.573 1.00 92.81 86 ALA A N 1
ATOM 670 C CA . ALA A 1 86 ? 18.600 -8.113 -20.278 1.00 92.81 86 ALA A CA 1
ATOM 671 C C . ALA A 1 86 ? 18.441 -6.594 -20.428 1.00 92.81 86 ALA A C 1
ATOM 673 O O . ALA A 1 86 ? 17.851 -6.140 -21.402 1.00 92.81 86 ALA A O 1
ATOM 674 N N . ARG A 1 87 ? 19.019 -5.799 -19.516 1.00 91.75 87 ARG A N 1
ATOM 675 C CA . ARG A 1 87 ? 18.873 -4.331 -19.469 1.00 91.75 87 ARG A CA 1
ATOM 676 C C . ARG A 1 87 ? 19.250 -3.608 -20.771 1.00 91.75 87 ARG A C 1
ATOM 678 O O . ARG A 1 87 ? 18.732 -2.529 -21.032 1.00 91.75 87 ARG A O 1
ATOM 685 N N . ARG A 1 88 ? 20.152 -4.176 -21.582 1.00 93.00 88 ARG A N 1
ATOM 686 C CA . ARG A 1 88 ? 20.577 -3.598 -22.874 1.00 93.00 88 ARG A CA 1
ATOM 687 C C . ARG A 1 88 ? 19.737 -4.058 -24.070 1.00 93.00 88 ARG A C 1
ATOM 689 O O . ARG A 1 88 ? 19.915 -3.523 -25.157 1.00 93.00 88 ARG A O 1
ATOM 696 N N . GLN A 1 89 ? 18.844 -5.035 -23.901 1.00 97.69 89 GLN A N 1
ATOM 697 C CA . GLN A 1 89 ? 17.981 -5.491 -24.990 1.00 97.69 89 GLN A CA 1
ATOM 698 C C . GLN A 1 89 ? 16.956 -4.393 -25.317 1.00 97.69 89 GLN A C 1
ATOM 700 O O . GLN A 1 89 ? 16.249 -3.964 -24.401 1.00 97.69 89 GLN A O 1
ATOM 705 N N . PRO A 1 90 ? 16.810 -3.972 -26.588 1.00 97.69 90 PRO A N 1
ATOM 706 C CA . PRO A 1 90 ? 15.947 -2.845 -26.955 1.00 97.69 90 PRO A CA 1
ATOM 707 C C . PRO A 1 90 ? 14.514 -2.953 -26.418 1.00 97.69 90 PRO A C 1
ATOM 709 O O . PRO A 1 90 ? 14.015 -2.013 -25.810 1.00 97.69 90 PRO A O 1
ATOM 712 N N . ARG A 1 91 ? 13.890 -4.133 -26.531 1.00 97.44 91 ARG A N 1
ATOM 713 C CA . ARG A 1 91 ? 12.534 -4.393 -26.009 1.00 97.44 91 ARG A CA 1
ATOM 714 C C . ARG A 1 91 ? 12.414 -4.231 -24.488 1.00 97.44 91 ARG A C 1
ATOM 716 O O . ARG A 1 91 ? 11.401 -3.749 -24.002 1.00 97.44 91 ARG A O 1
ATOM 723 N N . VAL A 1 92 ? 13.447 -4.618 -23.734 1.00 97.56 92 VAL A N 1
ATOM 724 C CA . VAL A 1 92 ? 13.454 -4.524 -22.264 1.00 97.56 92 VAL A CA 1
ATOM 725 C C . VAL A 1 92 ? 13.642 -3.076 -21.839 1.00 97.56 92 VAL A C 1
ATOM 727 O O . VAL A 1 92 ? 12.945 -2.608 -20.940 1.00 97.56 92 VAL A O 1
ATOM 730 N N . LYS A 1 93 ? 14.551 -2.358 -22.510 1.00 95.88 93 LYS A N 1
ATOM 731 C CA . LYS A 1 93 ? 14.744 -0.926 -22.290 1.00 95.88 93 LYS A CA 1
ATOM 732 C C . LYS A 1 93 ? 13.455 -0.151 -22.572 1.00 95.88 93 LYS A C 1
ATOM 734 O O . LYS A 1 93 ? 13.033 0.595 -21.702 1.00 95.88 93 LYS A O 1
ATOM 739 N N . ALA A 1 94 ? 12.803 -0.403 -23.707 1.00 97.69 94 ALA A N 1
ATOM 740 C CA . ALA A 1 94 ? 11.560 0.273 -24.077 1.00 97.69 94 ALA A CA 1
ATOM 741 C C . ALA A 1 94 ? 10.468 0.130 -23.001 1.00 97.69 94 ALA A C 1
ATOM 743 O O . ALA A 1 94 ? 9.890 1.124 -22.580 1.00 97.69 94 ALA A O 1
ATOM 744 N N . VAL A 1 95 ? 10.234 -1.087 -22.495 1.00 97.62 95 VAL A N 1
ATOM 745 C CA . VAL A 1 95 ? 9.243 -1.314 -21.426 1.00 97.62 95 VAL A CA 1
ATOM 746 C C . VAL A 1 95 ? 9.675 -0.673 -20.104 1.00 97.62 95 VAL A C 1
ATOM 748 O O . VAL A 1 95 ? 8.843 -0.122 -19.394 1.00 97.62 95 VAL A O 1
ATOM 751 N N . THR A 1 96 ? 10.965 -0.733 -19.763 1.00 97.00 96 THR A N 1
ATOM 752 C CA . THR A 1 96 ? 11.491 -0.143 -18.518 1.00 97.00 96 THR A CA 1
ATOM 753 C C . THR A 1 96 ? 11.346 1.378 -18.514 1.00 97.00 96 THR A C 1
ATOM 755 O O . THR A 1 96 ? 10.923 1.940 -17.507 1.00 97.00 96 THR A O 1
ATOM 758 N N . ASP A 1 97 ? 11.671 2.029 -19.633 1.00 95.81 97 ASP A N 1
ATOM 759 C CA . ASP A 1 97 ? 11.524 3.475 -19.798 1.00 95.81 97 ASP A CA 1
ATOM 760 C C . ASP A 1 97 ? 10.039 3.867 -19.724 1.00 95.81 97 ASP A C 1
ATOM 762 O O . ASP A 1 97 ? 9.676 4.727 -18.927 1.00 95.81 97 ASP A O 1
ATOM 766 N N . TRP A 1 98 ? 9.172 3.156 -20.458 1.00 97.94 98 TRP A N 1
ATOM 767 C CA . TRP A 1 98 ? 7.724 3.386 -20.447 1.00 97.94 98 TRP A CA 1
ATOM 768 C C . TRP A 1 98 ? 7.107 3.233 -19.049 1.00 97.94 98 TRP A C 1
ATOM 770 O O . TRP A 1 98 ? 6.338 4.085 -18.611 1.00 97.94 98 TRP A O 1
ATOM 780 N N . LEU A 1 99 ? 7.479 2.191 -18.296 1.00 96.94 99 LEU A N 1
ATOM 781 C CA . LEU A 1 99 ? 7.038 2.044 -16.906 1.00 96.94 99 LEU A CA 1
ATOM 782 C C . LEU A 1 99 ? 7.507 3.228 -16.048 1.00 96.94 99 LEU A C 1
ATOM 784 O O . LEU A 1 99 ? 6.734 3.731 -15.234 1.00 96.94 99 LEU A O 1
ATOM 788 N N . GLY A 1 100 ? 8.748 3.687 -16.236 1.00 95.25 100 GLY A N 1
ATOM 789 C CA . GLY A 1 100 ? 9.285 4.867 -15.556 1.00 95.25 100 GLY A CA 1
ATOM 790 C C . GLY A 1 100 ? 8.478 6.138 -15.838 1.00 95.25 100 GLY A C 1
ATOM 791 O O . GLY A 1 100 ? 8.199 6.903 -14.912 1.00 95.25 100 GLY A O 1
ATOM 792 N N . GLU A 1 101 ? 8.049 6.335 -17.084 1.00 97.19 101 GLU A N 1
ATOM 793 C CA . GLU A 1 101 ? 7.152 7.427 -17.477 1.00 97.19 101 GLU A CA 1
ATOM 794 C C . GLU A 1 101 ? 5.784 7.307 -16.792 1.00 97.19 101 GLU A C 1
ATOM 796 O O . GLU A 1 101 ? 5.324 8.279 -16.192 1.00 97.19 101 GLU A O 1
ATOM 801 N N . CYS A 1 102 ? 5.167 6.119 -16.784 1.00 96.06 102 CYS A N 1
ATOM 802 C CA . CYS A 1 102 ? 3.893 5.890 -16.092 1.00 96.06 102 CYS A CA 1
ATOM 803 C C . CYS A 1 102 ? 3.982 6.196 -14.589 1.00 96.06 102 CYS A C 1
ATOM 805 O O . CYS A 1 102 ? 3.150 6.929 -14.056 1.00 96.06 102 CYS A O 1
ATOM 807 N N . PHE A 1 103 ? 5.012 5.693 -13.900 1.00 94.31 103 PHE A N 1
ATOM 808 C CA . PHE A 1 103 ? 5.208 5.976 -12.473 1.00 94.31 103 PHE A CA 1
ATOM 809 C C . PHE A 1 103 ? 5.472 7.460 -12.199 1.00 94.31 103 PHE A C 1
ATOM 811 O O . PHE A 1 103 ? 5.057 7.969 -11.159 1.00 94.31 103 PHE A O 1
ATOM 818 N N . SER A 1 104 ? 6.141 8.157 -13.120 1.00 94.19 104 SER A N 1
ATOM 819 C CA . SER A 1 104 ? 6.383 9.598 -13.002 1.00 94.19 104 SER A CA 1
ATOM 820 C C . SER A 1 104 ? 5.094 10.402 -13.185 1.00 94.19 104 SER A C 1
ATOM 822 O O . SER A 1 104 ? 4.853 11.340 -12.427 1.00 94.19 104 SER A O 1
ATOM 824 N N . ALA A 1 105 ? 4.242 10.009 -14.138 1.00 95.62 105 ALA A N 1
ATOM 825 C CA . ALA A 1 105 ? 2.940 10.631 -14.367 1.00 95.62 105 ALA A CA 1
ATOM 826 C C . ALA A 1 105 ? 1.996 10.458 -13.163 1.00 95.62 105 ALA A C 1
ATOM 828 O O . ALA A 1 105 ? 1.327 11.406 -12.758 1.00 95.62 105 ALA A O 1
ATOM 829 N N . ASP A 1 106 ? 2.008 9.282 -12.532 1.00 93.19 106 ASP A N 1
ATOM 830 C CA . ASP A 1 106 ? 1.166 8.963 -11.373 1.00 93.19 106 ASP A CA 1
ATOM 831 C C . ASP A 1 106 ? 1.820 9.300 -10.017 1.00 93.19 106 ASP A C 1
ATOM 833 O O . ASP A 1 106 ? 1.303 8.934 -8.955 1.00 93.19 106 ASP A O 1
ATOM 837 N N . ALA A 1 107 ? 2.962 9.996 -10.008 1.00 91.75 107 ALA A N 1
ATOM 838 C CA . ALA A 1 107 ? 3.796 10.135 -8.814 1.00 91.75 107 ALA A CA 1
ATOM 839 C C . ALA A 1 107 ? 3.059 10.767 -7.618 1.00 91.75 107 ALA A C 1
ATOM 841 O O . ALA A 1 107 ? 3.234 10.315 -6.486 1.00 91.75 107 ALA A O 1
ATOM 842 N N . ALA A 1 108 ? 2.198 11.763 -7.855 1.00 91.44 108 ALA A N 1
ATOM 843 C CA . ALA A 1 108 ? 1.379 12.384 -6.809 1.00 91.44 108 ALA A CA 1
ATOM 844 C C . ALA A 1 108 ? 0.452 11.364 -6.123 1.00 91.44 108 ALA A C 1
ATOM 846 O O . ALA A 1 108 ? 0.395 11.270 -4.894 1.00 91.44 108 ALA A O 1
ATOM 847 N N . ARG A 1 109 ? -0.204 10.513 -6.920 1.00 90.94 109 ARG A N 1
ATOM 848 C CA . ARG A 1 109 ? -1.099 9.457 -6.437 1.00 90.94 109 ARG A CA 1
ATOM 849 C C . ARG A 1 109 ? -0.340 8.417 -5.609 1.00 90.94 109 ARG A C 1
ATOM 851 O O . ARG A 1 109 ? -0.808 8.023 -4.541 1.00 90.94 109 ARG A O 1
ATOM 858 N N . PHE A 1 110 ? 0.845 7.996 -6.059 1.00 90.69 110 PHE A N 1
ATOM 859 C CA . PHE A 1 110 ? 1.698 7.063 -5.308 1.00 90.69 110 PHE A CA 1
ATOM 860 C C . PHE A 1 110 ? 2.268 7.670 -4.019 1.00 90.69 110 PHE A C 1
ATOM 862 O O . PHE A 1 110 ? 2.411 6.950 -3.031 1.00 90.69 110 PHE A O 1
ATOM 869 N N . ARG A 1 111 ? 2.515 8.986 -3.984 1.00 89.81 111 ARG A N 1
ATOM 870 C CA . ARG A 1 111 ? 2.857 9.727 -2.755 1.00 89.81 111 ARG A CA 1
ATOM 871 C C . ARG A 1 111 ? 1.670 9.904 -1.800 1.00 89.81 111 ARG A C 1
ATOM 873 O O . ARG A 1 111 ? 1.857 10.348 -0.671 1.00 89.81 111 ARG A O 1
ATOM 880 N N . GLY A 1 112 ? 0.463 9.521 -2.219 1.00 89.81 112 GLY A N 1
ATOM 881 C CA . GLY A 1 112 ? -0.751 9.642 -1.417 1.00 89.81 112 GLY A CA 1
ATOM 882 C C . GLY A 1 112 ? -1.272 11.073 -1.317 1.00 89.81 112 GLY A C 1
ATOM 883 O O . GLY A 1 112 ? -2.058 11.364 -0.406 1.00 89.81 112 GLY A O 1
ATOM 884 N N . GLU A 1 113 ? -0.864 11.944 -2.242 1.00 88.62 113 GLU A N 1
ATOM 885 C CA . GLU A 1 113 ? -1.437 13.277 -2.393 1.00 88.62 113 GLU A CA 1
ATOM 886 C C . GLU A 1 113 ? -2.936 13.144 -2.729 1.00 88.62 113 GLU A C 1
ATOM 888 O O . GLU A 1 113 ? -3.324 12.226 -3.461 1.00 88.62 113 GLU A O 1
ATOM 893 N N . PRO A 1 114 ? -3.807 13.993 -2.157 1.00 73.44 114 PRO A N 1
ATOM 894 C CA . PRO A 1 114 ? -5.222 13.969 -2.493 1.00 73.44 114 PRO A CA 1
ATOM 895 C C . PRO A 1 114 ? -5.414 14.274 -3.984 1.00 73.44 114 PRO A C 1
ATOM 897 O O . PRO A 1 114 ? -4.752 15.155 -4.530 1.00 73.44 114 PRO A O 1
ATOM 900 N N . GLY A 1 115 ? -6.328 13.557 -4.644 1.00 66.75 115 GLY A N 1
ATOM 901 C CA . GLY A 1 115 ? -6.722 13.888 -6.014 1.00 66.75 115 GLY A CA 1
ATOM 902 C C . GLY A 1 115 ? -7.314 15.301 -6.093 1.00 66.75 115 GLY A C 1
ATOM 903 O O . GLY A 1 115 ? -7.902 15.780 -5.124 1.00 66.75 115 GLY A O 1
ATOM 904 N N . ALA A 1 116 ? -7.174 15.959 -7.250 1.00 52.81 116 ALA A N 1
ATOM 905 C CA . ALA A 1 116 ? -7.699 17.310 -7.493 1.00 52.81 116 ALA A CA 1
ATOM 906 C C . ALA A 1 116 ? -9.218 17.429 -7.235 1.00 52.81 116 ALA A C 1
ATOM 908 O O . ALA A 1 116 ? -9.710 18.497 -6.872 1.00 52.81 116 ALA A O 1
ATOM 909 N N . ASP A 1 117 ? -9.944 16.315 -7.330 1.00 47.38 117 ASP A N 1
ATOM 910 C CA . ASP A 1 117 ? -11.348 16.204 -6.950 1.00 47.38 117 ASP A CA 1
ATOM 911 C C . ASP A 1 117 ? -11.472 15.992 -5.441 1.00 47.38 117 ASP A C 1
ATOM 913 O O . ASP A 1 117 ? -11.772 14.882 -5.008 1.00 47.38 117 ASP A O 1
ATOM 917 N N . GLY A 1 118 ? -11.218 17.043 -4.651 1.00 38.72 118 GLY A N 1
ATOM 918 C CA . GLY A 1 118 ? -11.221 17.080 -3.182 1.00 38.72 118 GLY A CA 1
ATOM 919 C C . GLY A 1 118 ? -12.491 16.566 -2.485 1.00 38.72 118 GLY A C 1
ATOM 920 O O . GLY A 1 118 ? -13.139 17.285 -1.729 1.00 38.72 118 GLY A O 1
ATOM 921 N N . ARG A 1 119 ? -12.839 15.296 -2.674 1.00 34.22 119 ARG A N 1
ATOM 922 C CA . ARG A 1 119 ? -13.852 14.577 -1.921 1.00 34.22 119 ARG A CA 1
ATOM 923 C C . ARG A 1 119 ? -13.180 14.032 -0.679 1.00 34.22 119 ARG A C 1
ATOM 925 O O . ARG A 1 119 ? -12.781 12.876 -0.591 1.00 34.22 119 ARG A O 1
ATOM 932 N N . ALA A 1 120 ? -13.072 14.919 0.303 1.00 33.91 120 ALA A N 1
ATOM 933 C CA . ALA A 1 120 ? -13.243 14.495 1.676 1.00 33.91 120 ALA A CA 1
ATOM 934 C C . ALA A 1 120 ? -14.618 13.811 1.770 1.00 33.91 120 ALA A C 1
ATOM 936 O O . ALA A 1 120 ? -15.655 14.453 1.602 1.00 33.91 120 ALA A O 1
ATOM 937 N N . THR A 1 121 ? -14.652 12.497 1.959 1.00 37.38 121 THR A N 1
ATOM 938 C CA . THR A 1 121 ? -15.851 11.757 2.382 1.00 37.38 121 THR A CA 1
ATOM 939 C C . THR A 1 121 ? -15.421 10.638 3.317 1.00 37.38 121 THR A C 1
ATOM 941 O O . THR A 1 121 ? -14.351 10.055 3.050 1.00 37.38 121 THR A O 1
#

Secondary structure (DSSP, 8-state):
----EEEEE-GGGTTSHHHHHHHTSTT-EEEEEES-HHHHHHHHHTTS-B----HHHHTT-TT--PPTT--------------TTTTTSHHHHHHHHHHHHHHHHTHHHHTTPPPSS----

pLDDT: mean 88.58, std 13.86, range [33.91, 97.94]

Organism: NCBI:txid2094561

Radius of gyration: 17.36 Å; chains: 1; bounding box: 40×31×52 Å

Foldseek 3Di:
DDQQEEEEEDVVCCVAQQNVVQVPDPRYDYQYYYHDLVVRLVCVLVVSGDYDHQLLVQVPDPSHADDPPDDDPDADDDDDDDDPVCCPPPVNVVVVVVVVVVCVVCVCSRNNNDDPPPPPD